Protein AF-V5M0F2-F1 (afdb_monomer)

Mean predicted aligned error: 14.98 Å

Sequence (90 aa):
VTDEDLDELKACIELGFGFDSPEVAVDQRLSDTLPALELYCAVNKQYNDIISKSARSQPAVSDCDSSPPPANIFCSGDSPQVMKTRLRRW

Structure (mmCIF, N/CA/C/O backbone):
data_AF-V5M0F2-F1
#
_entry.id   AF-V5M0F2-F1
#
loop_
_atom_site.group_PDB
_atom_site.id
_atom_site.type_symbol
_atom_site.label_atom_id
_atom_site.label_alt_id
_atom_site.label_comp_id
_atom_site.label_asym_id
_atom_site.label_entity_id
_atom_site.label_seq_id
_atom_site.pdbx_PDB_ins_code
_atom_site.Cartn_x
_atom_site.Cartn_y
_atom_site.Cartn_z
_atom_site.occupancy
_atom_site.B_iso_or_equiv
_atom_site.auth_seq_id
_atom_site.auth_comp_id
_atom_site.au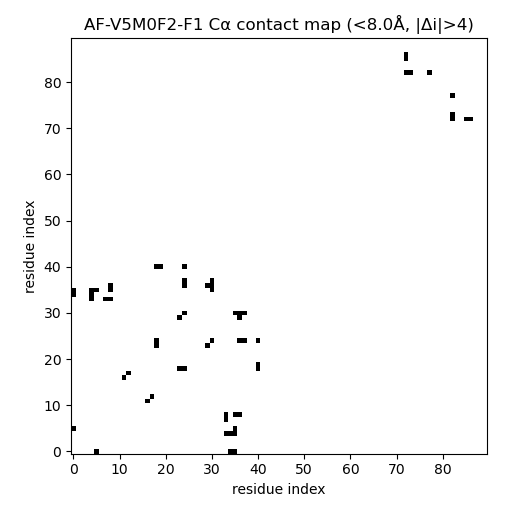th_asym_id
_atom_site.auth_atom_id
_atom_site.pdbx_PDB_model_num
ATOM 1 N N . VAL A 1 1 ? -5.128 -10.377 10.567 1.00 87.06 1 VAL A N 1
ATOM 2 C CA . VAL A 1 1 ? -5.374 -10.312 9.118 1.00 87.06 1 VAL A CA 1
ATOM 3 C C . VAL A 1 1 ? -6.658 -11.057 8.817 1.00 87.06 1 VAL A C 1
ATOM 5 O O . VAL A 1 1 ? -6.702 -12.274 8.962 1.00 87.06 1 VAL A O 1
ATOM 8 N N . THR A 1 2 ? -7.703 -10.298 8.527 1.00 95.06 2 THR A N 1
ATOM 9 C CA . THR A 1 2 ? -9.043 -10.717 8.115 1.00 95.06 2 THR A CA 1
ATOM 10 C C . THR A 1 2 ? -9.255 -10.369 6.639 1.00 95.06 2 THR A C 1
ATOM 12 O O . THR A 1 2 ? -8.402 -9.714 6.042 1.00 95.06 2 THR A O 1
ATOM 15 N N . ASP A 1 3 ? -10.371 -10.801 6.048 1.00 95.69 3 ASP A N 1
ATOM 16 C CA . ASP A 1 3 ? -10.699 -10.451 4.658 1.00 95.69 3 ASP A CA 1
ATOM 17 C C . ASP A 1 3 ? -10.919 -8.934 4.483 1.00 95.69 3 ASP A C 1
ATOM 19 O O . ASP A 1 3 ? -10.470 -8.369 3.490 1.00 95.69 3 ASP A O 1
ATOM 23 N N . GLU A 1 4 ? -11.491 -8.256 5.487 1.00 96.62 4 GLU A N 1
ATOM 24 C CA . GLU A 1 4 ? -11.641 -6.790 5.499 1.00 96.62 4 GLU A CA 1
ATOM 25 C C . GLU A 1 4 ? -10.276 -6.085 5.439 1.00 96.62 4 GLU A C 1
ATOM 27 O O . GLU A 1 4 ? -10.091 -5.161 4.652 1.00 96.62 4 GLU A O 1
ATOM 32 N N . ASP A 1 5 ? -9.277 -6.576 6.190 1.00 95.69 5 ASP A N 1
ATOM 33 C CA . ASP A 1 5 ? -7.926 -5.990 6.185 1.00 95.69 5 ASP A CA 1
ATOM 34 C C . ASP A 1 5 ? -7.297 -6.028 4.770 1.00 95.69 5 ASP A C 1
ATOM 36 O O . ASP A 1 5 ? -6.484 -5.169 4.416 1.00 95.69 5 ASP A O 1
ATOM 40 N N . LEU A 1 6 ? -7.639 -7.040 3.957 1.00 95.00 6 LEU A N 1
ATOM 41 C CA . LEU A 1 6 ? -7.171 -7.169 2.572 1.00 95.00 6 LEU A CA 1
ATOM 42 C C . LEU A 1 6 ? -7.890 -6.189 1.640 1.00 95.00 6 LEU A C 1
ATOM 44 O O . LEU A 1 6 ? -7.248 -5.609 0.760 1.00 95.00 6 LEU A O 1
ATOM 48 N N . ASP A 1 7 ? -9.195 -6.001 1.834 1.00 96.31 7 ASP A N 1
ATOM 49 C CA . ASP A 1 7 ? -10.006 -5.064 1.057 1.00 96.31 7 ASP A CA 1
ATOM 50 C C . ASP A 1 7 ? -9.604 -3.607 1.331 1.00 96.31 7 ASP A C 1
ATOM 52 O O . ASP A 1 7 ? -9.440 -2.833 0.384 1.00 96.31 7 ASP A O 1
ATOM 56 N N . GLU A 1 8 ? -9.335 -3.242 2.588 1.00 95.69 8 GLU A N 1
ATOM 57 C CA . GLU A 1 8 ? -8.804 -1.924 2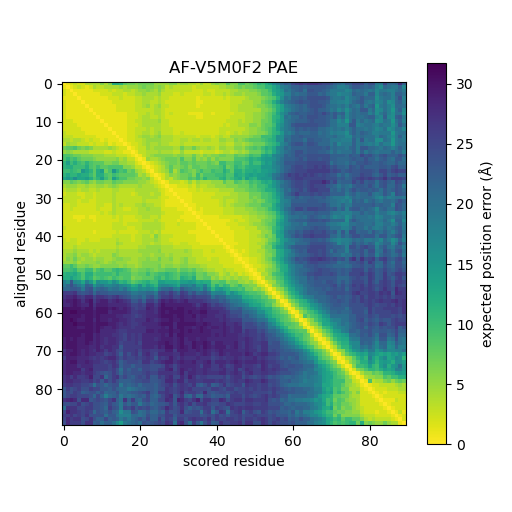.956 1.00 95.69 8 GLU A CA 1
ATOM 58 C C . GLU A 1 8 ? -7.441 -1.654 2.302 1.00 95.69 8 GLU A C 1
ATOM 60 O O . GLU A 1 8 ? -7.238 -0.613 1.668 1.00 95.69 8 GLU A O 1
ATOM 65 N N . LEU A 1 9 ? -6.509 -2.612 2.388 1.00 94.38 9 LEU A N 1
ATOM 66 C CA . LEU A 1 9 ? -5.196 -2.488 1.754 1.00 94.38 9 LEU A CA 1
ATOM 67 C C . LEU A 1 9 ? -5.317 -2.349 0.230 1.00 94.38 9 LEU A C 1
ATOM 69 O O . LEU A 1 9 ? -4.639 -1.515 -0.378 1.00 94.38 9 LEU A O 1
ATOM 73 N N . LYS A 1 10 ? -6.195 -3.139 -0.395 1.00 94.62 10 LYS A N 1
ATOM 74 C CA . LYS A 1 10 ? -6.482 -3.059 -1.831 1.00 94.62 10 LYS A CA 1
ATOM 75 C C . LYS A 1 10 ? -7.044 -1.690 -2.204 1.00 94.62 10 LYS A C 1
ATOM 77 O O . LYS A 1 10 ? -6.566 -1.098 -3.169 1.00 94.62 10 LYS A O 1
ATOM 82 N N . ALA A 1 11 ? -7.986 -1.158 -1.429 1.00 96.19 11 ALA A N 1
ATOM 83 C CA . ALA A 1 11 ? -8.527 0.179 -1.638 1.00 96.19 11 ALA A CA 1
ATOM 84 C C . ALA A 1 11 ? -7.434 1.256 -1.530 1.00 96.19 11 ALA A C 1
ATOM 86 O O . ALA A 1 11 ? -7.394 2.170 -2.353 1.00 96.19 11 ALA A O 1
ATOM 87 N N . CYS A 1 12 ? -6.493 1.137 -0.584 1.00 94.31 12 CYS A N 1
ATOM 88 C CA . CYS A 1 12 ? -5.348 2.048 -0.510 1.00 94.31 12 CYS A CA 1
ATOM 89 C C . CYS A 1 12 ? -4.489 1.999 -1.786 1.00 94.31 12 CYS A C 1
ATOM 91 O O . CYS A 1 12 ? -4.134 3.039 -2.341 1.00 94.31 12 CYS A O 1
ATOM 93 N N . ILE A 1 13 ? -4.184 0.808 -2.294 1.00 91.69 13 ILE A N 1
ATOM 94 C CA . ILE A 1 13 ? -3.416 0.667 -3.538 1.00 91.69 13 ILE A CA 1
ATOM 95 C C . ILE A 1 13 ? -4.189 1.259 -4.729 1.00 91.69 13 ILE A C 1
ATOM 97 O O . ILE A 1 13 ? -3.615 1.989 -5.535 1.00 91.69 13 ILE A 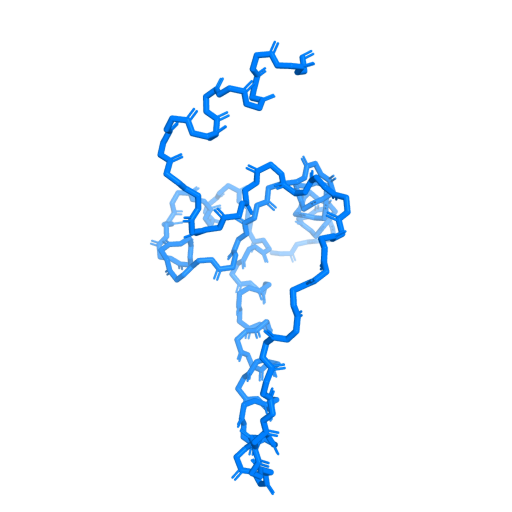O 1
ATOM 101 N N . GLU A 1 14 ? -5.498 1.011 -4.823 1.00 94.75 14 GLU A N 1
ATOM 102 C CA . GLU A 1 14 ? -6.362 1.542 -5.889 1.00 94.75 14 GLU A CA 1
ATOM 103 C C . GLU A 1 14 ? -6.480 3.072 -5.860 1.00 94.75 14 GLU A C 1
ATOM 105 O O . GLU A 1 14 ? -6.558 3.709 -6.911 1.00 94.75 14 GLU A O 1
ATOM 110 N N . LEU A 1 15 ? -6.428 3.678 -4.671 1.00 94.69 15 LEU A N 1
ATOM 111 C CA . LEU A 1 15 ? -6.353 5.131 -4.495 1.00 94.69 15 LEU A CA 1
ATOM 112 C C . LEU A 1 15 ? -4.980 5.716 -4.873 1.00 94.69 15 LEU A C 1
ATOM 114 O O . LEU A 1 15 ? -4.828 6.937 -4.923 1.0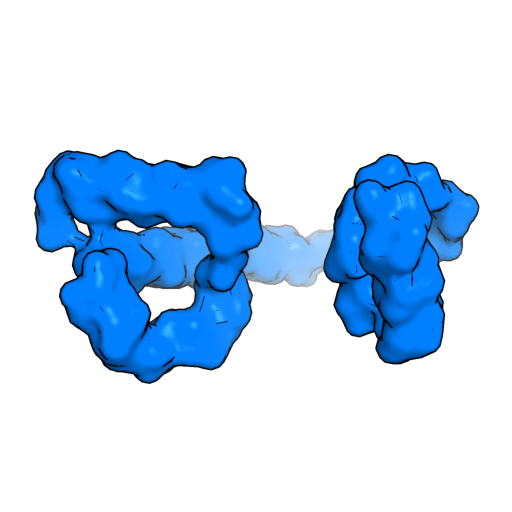0 94.69 15 LEU A O 1
ATOM 118 N N . GLY A 1 16 ? -3.990 4.867 -5.161 1.00 89.44 16 GLY A N 1
ATOM 119 C CA . GLY A 1 16 ? -2.646 5.262 -5.570 1.00 89.44 16 GLY A CA 1
ATOM 120 C C . GLY A 1 16 ? -1.652 5.414 -4.418 1.00 89.44 16 GLY A C 1
ATOM 121 O O . GLY A 1 16 ? -0.591 6.009 -4.620 1.00 89.44 16 GLY A O 1
ATOM 122 N N . PHE A 1 17 ? -1.954 4.895 -3.222 1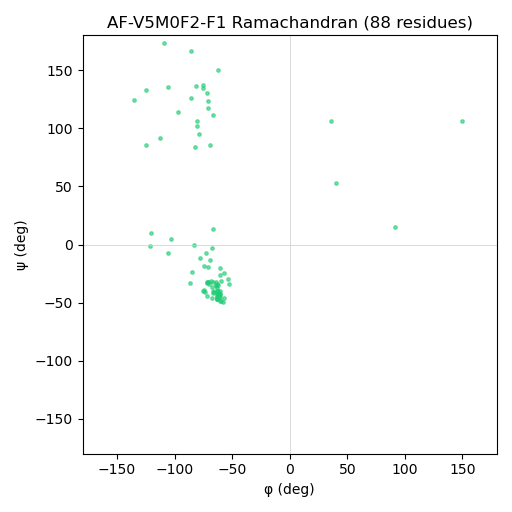.00 89.25 17 PHE A N 1
ATOM 123 C CA . PHE A 1 17 ? -0.954 4.784 -2.159 1.00 89.25 17 PHE A CA 1
ATOM 124 C C . PHE A 1 17 ? 0.058 3.683 -2.515 1.00 89.25 17 PHE A C 1
ATOM 126 O O . PHE A 1 17 ? -0.318 2.574 -2.887 1.00 89.25 17 PHE A O 1
ATOM 133 N N . GLY A 1 18 ? 1.352 3.993 -2.414 1.00 85.19 18 GLY A N 1
ATOM 134 C CA . GLY A 1 18 ? 2.438 3.056 -2.713 1.00 85.19 18 GLY A CA 1
ATOM 135 C C . GLY A 1 18 ? 3.121 2.543 -1.448 1.00 85.19 18 GLY A C 1
ATOM 136 O O . GLY A 1 18 ? 3.454 3.334 -0.566 1.00 85.19 18 GLY A O 1
ATOM 137 N N . PHE A 1 19 ? 3.386 1.233 -1.392 1.00 87.56 19 PHE A N 1
ATOM 138 C CA . PHE A 1 19 ? 3.997 0.559 -0.235 1.00 87.56 19 PHE A CA 1
ATOM 139 C C . PHE A 1 19 ? 5.323 -0.157 -0.557 1.00 87.56 19 PHE A C 1
ATOM 141 O O . PHE A 1 19 ? 5.853 -0.902 0.263 1.00 87.56 19 PHE A O 1
ATOM 148 N N . ASP A 1 20 ? 5.886 0.066 -1.745 1.00 76.19 20 ASP A N 1
ATOM 149 C CA . ASP A 1 20 ? 7.054 -0.681 -2.242 1.00 76.19 20 ASP A CA 1
ATOM 150 C C . ASP A 1 20 ? 8.405 -0.153 -1.727 1.00 76.19 20 ASP A C 1
ATOM 152 O O . ASP A 1 20 ? 9.462 -0.689 -2.064 1.00 76.19 20 ASP A O 1
ATOM 156 N N . SER A 1 21 ? 8.397 0.905 -0.911 1.00 77.19 21 SER A N 1
ATOM 157 C CA . SER A 1 21 ? 9.620 1.453 -0.325 1.00 77.19 21 SER A CA 1
ATOM 158 C C . SER A 1 21 ? 10.045 0.642 0.904 1.00 77.19 21 SER A C 1
ATOM 160 O O . SER A 1 21 ? 9.211 0.359 1.767 1.00 77.19 21 SER A O 1
ATOM 162 N N . PRO A 1 22 ? 11.344 0.323 1.061 1.00 67.75 22 PRO A N 1
ATOM 163 C CA . PRO A 1 22 ? 11.844 -0.392 2.234 1.00 67.75 22 PRO A CA 1
ATOM 164 C C . PRO A 1 22 ? 11.597 0.352 3.551 1.00 67.75 22 PRO A C 1
ATOM 166 O O . PRO A 1 22 ? 11.600 -0.286 4.592 1.00 67.75 22 PRO A O 1
ATOM 169 N N . GLU A 1 23 ? 11.364 1.666 3.520 1.00 69.12 23 GLU A N 1
ATOM 170 C CA . GLU A 1 23 ? 11.027 2.476 4.699 1.00 69.12 23 GLU A CA 1
ATOM 171 C C . GLU A 1 23 ? 9.604 2.203 5.216 1.00 69.12 23 GLU A C 1
ATOM 173 O O . GLU A 1 23 ? 9.370 2.181 6.421 1.00 69.12 23 GLU A O 1
ATOM 178 N N . VAL A 1 24 ? 8.668 1.900 4.311 1.00 71.50 24 VAL A N 1
ATOM 179 C CA . VAL A 1 24 ? 7.255 1.643 4.633 1.00 71.50 24 VAL A CA 1
ATOM 180 C C . VAL A 1 24 ? 7.080 0.306 5.355 1.00 71.50 24 VAL A C 1
ATOM 182 O O . VAL A 1 24 ? 6.244 0.190 6.244 1.00 71.50 24 VAL A O 1
ATOM 185 N N . ALA A 1 25 ? 7.924 -0.682 5.047 1.00 66.38 25 ALA A N 1
ATOM 186 C CA . ALA A 1 25 ? 7.936 -1.976 5.731 1.00 66.38 25 ALA A CA 1
ATOM 187 C C . ALA A 1 25 ? 8.440 -1.904 7.189 1.00 66.38 25 ALA A C 1
ATOM 189 O O . ALA A 1 25 ? 8.296 -2.874 7.928 1.00 66.38 25 ALA A O 1
ATOM 190 N N . VAL A 1 26 ? 9.060 -0.788 7.596 1.00 68.56 26 VAL A N 1
ATOM 191 C CA . VAL A 1 26 ? 9.598 -0.578 8.954 1.00 68.56 26 VAL A CA 1
ATOM 192 C C . VAL A 1 26 ? 8.721 0.390 9.759 1.00 68.56 26 VAL A C 1
ATOM 194 O O . VAL A 1 26 ? 8.938 0.570 10.958 1.00 68.56 26 VAL A O 1
ATOM 197 N N . ASP A 1 27 ? 7.716 1.011 9.135 1.00 85.12 27 ASP A N 1
ATOM 198 C CA . ASP A 1 27 ? 6.821 1.935 9.825 1.00 85.12 27 ASP A CA 1
ATOM 199 C C . ASP A 1 27 ? 5.774 1.169 10.638 1.00 85.12 27 ASP A C 1
ATOM 201 O O . ASP A 1 27 ? 4.709 0.796 10.144 1.00 85.12 27 ASP A O 1
ATOM 205 N N . GLN A 1 28 ? 6.082 0.986 11.923 1.00 85.25 28 GLN A N 1
ATOM 206 C CA . GLN A 1 28 ? 5.206 0.332 12.892 1.00 85.25 28 GLN A CA 1
ATOM 207 C C . GLN A 1 28 ? 3.798 0.946 12.931 1.00 85.25 28 GLN A C 1
ATOM 209 O O . GLN A 1 28 ? 2.819 0.236 13.126 1.00 85.25 28 GLN A O 1
ATOM 214 N N . ARG A 1 29 ? 3.663 2.264 12.723 1.00 89.75 29 ARG A N 1
ATOM 215 C CA . ARG A 1 29 ? 2.351 2.927 12.782 1.00 89.75 29 ARG A CA 1
ATOM 216 C C . ARG A 1 29 ? 1.483 2.564 11.583 1.00 89.75 29 ARG A C 1
ATOM 218 O O . ARG A 1 29 ? 0.258 2.528 11.707 1.00 89.75 29 ARG A O 1
ATOM 225 N N . LEU A 1 30 ? 2.103 2.332 10.427 1.00 89.25 30 LEU A N 1
ATOM 226 C CA . LEU A 1 30 ? 1.397 1.900 9.226 1.00 89.25 30 LEU A CA 1
ATOM 227 C C . LEU A 1 30 ? 0.973 0.439 9.337 1.00 89.25 30 LEU A C 1
ATOM 229 O O . LEU A 1 30 ? -0.165 0.143 8.994 1.00 89.25 30 LEU A O 1
ATOM 233 N N . SER A 1 31 ? 1.814 -0.447 9.872 1.00 89.12 31 SER A N 1
ATOM 234 C CA . SER A 1 31 ? 1.432 -1.844 10.126 1.00 89.12 31 SER A CA 1
ATOM 235 C C . SER A 1 31 ? 0.354 -1.983 11.206 1.00 89.12 31 SER A C 1
ATOM 237 O O . SER A 1 31 ? -0.505 -2.852 11.082 1.00 89.12 31 SER A O 1
ATOM 239 N N . ASP A 1 32 ? 0.326 -1.096 12.205 1.00 90.62 32 ASP A N 1
ATOM 240 C CA . ASP A 1 32 ? -0.764 -1.047 13.191 1.00 90.62 32 ASP A CA 1
ATOM 241 C C . ASP A 1 32 ? -2.096 -0.583 12.563 1.00 90.62 32 ASP A C 1
ATOM 243 O O . ASP A 1 32 ? -3.167 -0.990 13.011 1.00 90.62 32 ASP A O 1
ATOM 247 N N . THR A 1 33 ? -2.039 0.275 11.534 1.00 92.12 33 THR A N 1
ATOM 248 C CA . THR A 1 33 ? -3.227 0.818 10.844 1.00 92.12 33 THR A CA 1
ATOM 249 C C . THR A 1 33 ? -3.712 -0.092 9.715 1.00 92.12 33 THR A C 1
ATOM 251 O O . THR A 1 33 ? -4.906 -0.161 9.460 1.00 92.12 33 THR A O 1
ATOM 254 N N . LEU A 1 34 ? -2.795 -0.780 9.035 1.00 93.56 34 LEU A N 1
ATOM 255 C CA . LEU A 1 34 ? -3.058 -1.677 7.913 1.00 93.56 34 LEU A CA 1
ATOM 256 C C . LEU A 1 34 ? -2.460 -3.056 8.232 1.00 93.56 34 LEU A C 1
ATOM 258 O O . LEU A 1 34 ? -1.341 -3.356 7.807 1.00 93.56 34 LEU A O 1
ATOM 262 N N . PRO A 1 35 ? -3.190 -3.933 8.944 1.00 92.88 35 PRO A N 1
ATOM 263 C CA . PRO A 1 35 ? -2.664 -5.221 9.402 1.00 92.88 35 PRO A CA 1
ATOM 264 C C . PRO A 1 35 ? -2.223 -6.149 8.261 1.00 92.88 35 PRO A C 1
ATOM 266 O O . PRO A 1 35 ? -1.365 -7.012 8.445 1.00 92.88 35 PRO A O 1
ATOM 269 N N . ALA A 1 36 ? -2.804 -5.992 7.067 1.00 95.25 36 ALA A N 1
ATOM 270 C CA . ALA A 1 36 ? -2.440 -6.755 5.873 1.00 95.25 36 ALA A CA 1
ATOM 271 C C . ALA A 1 36 ? -1.144 -6.271 5.194 1.00 95.25 36 ALA A C 1
ATOM 273 O O . ALA A 1 36 ? -0.609 -6.966 4.325 1.00 95.25 36 ALA A O 1
ATOM 274 N N . LEU A 1 37 ? -0.618 -5.101 5.573 1.00 92.25 37 LEU A N 1
ATOM 275 C CA . LEU A 1 37 ? 0.553 -4.496 4.939 1.00 92.25 37 LEU A CA 1
ATOM 276 C C . LEU A 1 37 ? 1.800 -5.375 5.080 1.00 92.25 37 LEU A C 1
ATOM 278 O O . LEU A 1 37 ? 2.542 -5.566 4.116 1.00 92.25 37 LEU A O 1
ATOM 282 N N . GLU A 1 38 ? 2.007 -5.960 6.260 1.00 90.19 38 GLU A N 1
ATOM 283 C CA . GLU A 1 38 ? 3.156 -6.830 6.519 1.00 90.19 38 GLU A CA 1
ATOM 284 C C . GLU A 1 38 ? 3.126 -8.080 5.622 1.00 90.19 38 GLU A C 1
ATOM 286 O O . GLU A 1 38 ? 4.148 -8.470 5.047 1.00 90.19 38 GLU A O 1
ATOM 291 N N . LEU A 1 39 ? 1.934 -8.657 5.420 1.00 91.12 39 LEU A N 1
ATOM 292 C CA . LEU A 1 39 ? 1.723 -9.785 4.512 1.00 91.12 39 LEU A CA 1
ATOM 293 C C . LEU A 1 39 ? 2.049 -9.399 3.062 1.00 91.12 39 LEU A C 1
ATOM 295 O O . LEU A 1 39 ? 2.778 -10.130 2.386 1.00 91.12 39 LEU A O 1
ATOM 299 N N . TYR A 1 40 ? 1.555 -8.248 2.594 1.00 91.19 40 TYR A N 1
ATOM 300 C CA . TYR A 1 40 ? 1.865 -7.731 1.258 1.00 91.19 40 TYR A CA 1
ATOM 301 C C . TYR A 1 40 ? 3.371 -7.551 1.059 1.00 91.19 40 TYR A C 1
ATOM 303 O O . TYR A 1 40 ? 3.930 -8.073 0.092 1.00 91.19 40 TYR A O 1
ATOM 311 N N . CYS A 1 41 ? 4.055 -6.888 1.996 1.00 88.81 41 CYS A N 1
ATOM 312 C CA . CYS A 1 41 ? 5.497 -6.673 1.920 1.00 88.81 41 CYS A CA 1
ATOM 313 C C . CYS A 1 41 ? 6.275 -7.997 1.893 1.00 88.81 41 CYS A C 1
ATOM 315 O O . CYS A 1 41 ? 7.209 -8.142 1.099 1.00 88.81 41 CYS A O 1
ATOM 317 N N . ALA A 1 42 ? 5.891 -8.981 2.711 1.00 89.12 42 ALA A N 1
ATOM 318 C CA . ALA A 1 42 ? 6.543 -10.288 2.746 1.00 89.12 42 ALA A CA 1
ATOM 319 C C . ALA A 1 42 ? 6.402 -11.046 1.412 1.00 89.12 42 ALA A C 1
ATOM 321 O O . ALA A 1 42 ? 7.395 -11.545 0.871 1.00 89.12 42 ALA A O 1
ATOM 322 N N . VAL A 1 43 ? 5.191 -11.088 0.848 1.00 88.75 43 VAL A N 1
ATOM 323 C CA . VAL A 1 43 ? 4.909 -11.764 -0.429 1.00 88.75 43 VAL A CA 1
ATOM 324 C C . VAL A 1 43 ? 5.589 -11.046 -1.592 1.00 88.75 43 VAL A C 1
ATOM 326 O O . VAL A 1 43 ? 6.254 -11.690 -2.407 1.00 88.75 43 VAL A O 1
ATOM 329 N N . ASN A 1 44 ? 5.488 -9.717 -1.646 1.00 87.19 44 ASN A N 1
ATOM 330 C CA . ASN A 1 44 ? 6.109 -8.913 -2.693 1.00 87.19 44 ASN A CA 1
ATOM 331 C C . ASN A 1 44 ? 7.640 -9.058 -2.662 1.00 87.19 44 ASN A C 1
ATOM 333 O O . ASN A 1 44 ? 8.274 -9.231 -3.703 1.00 87.19 44 ASN A O 1
ATOM 337 N N . LYS A 1 45 ? 8.256 -9.089 -1.473 1.00 85.00 45 LYS A N 1
ATOM 338 C CA . LYS A 1 45 ? 9.699 -9.332 -1.324 1.00 85.00 45 LYS A CA 1
ATOM 339 C C . LYS A 1 45 ? 10.106 -10.714 -1.835 1.00 85.00 45 LYS A C 1
ATOM 341 O O . LYS A 1 45 ? 11.108 -10.822 -2.540 1.00 85.00 45 LYS A O 1
ATOM 346 N N . GLN A 1 46 ? 9.337 -11.757 -1.520 1.00 86.00 46 GLN A N 1
ATOM 347 C CA . GLN A 1 46 ? 9.604 -13.109 -2.015 1.00 86.00 46 GLN A CA 1
ATOM 348 C C . GLN A 1 46 ? 9.486 -13.181 -3.544 1.00 86.00 46 GLN A C 1
ATOM 350 O O . GLN A 1 46 ? 10.347 -13.759 -4.204 1.00 86.00 46 GLN A O 1
ATOM 355 N N . TYR A 1 47 ? 8.449 -12.569 -4.114 1.00 84.44 47 TYR A N 1
ATOM 356 C CA . TYR A 1 47 ? 8.246 -12.508 -5.560 1.00 84.44 47 TYR A CA 1
ATOM 357 C C . TYR A 1 47 ? 9.411 -11.804 -6.271 1.00 84.44 47 TYR A C 1
ATOM 359 O O . TYR A 1 47 ? 9.993 -12.352 -7.210 1.00 84.44 47 TYR A O 1
ATOM 367 N N . ASN A 1 48 ? 9.818 -10.636 -5.767 1.00 81.88 48 ASN A N 1
ATOM 368 C CA . ASN A 1 48 ? 10.948 -9.884 -6.308 1.00 81.88 48 ASN A CA 1
ATOM 369 C C . ASN A 1 48 ? 12.283 -10.628 -6.161 1.00 81.88 48 ASN A C 1
ATOM 371 O O . ASN A 1 48 ? 13.109 -10.559 -7.070 1.00 81.88 48 ASN A O 1
ATOM 375 N N . ASP A 1 49 ? 12.508 -11.369 -5.071 1.00 83.56 49 ASP A N 1
ATOM 376 C CA . ASP A 1 49 ? 13.716 -12.192 -4.899 1.00 83.56 49 ASP A CA 1
ATOM 377 C C . ASP A 1 49 ? 13.768 -13.349 -5.913 1.00 83.56 49 ASP A C 1
ATOM 379 O O . ASP A 1 49 ? 14.813 -13.603 -6.516 1.00 83.56 49 ASP A O 1
ATOM 383 N N . ILE A 1 50 ? 12.633 -14.009 -6.178 1.00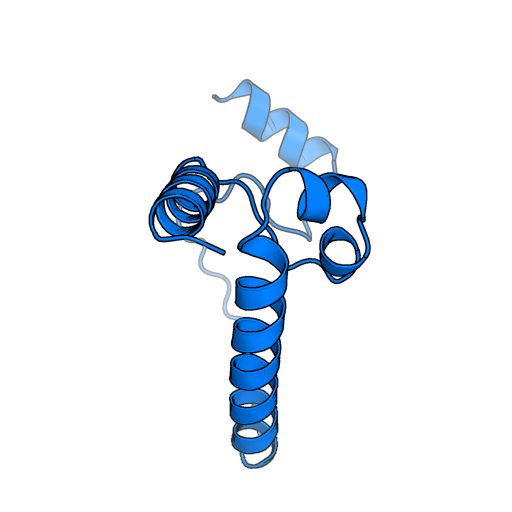 81.38 50 ILE A N 1
ATOM 384 C CA . ILE A 1 50 ? 12.537 -15.073 -7.193 1.00 81.38 50 ILE A CA 1
ATOM 385 C C . ILE A 1 50 ? 12.821 -14.511 -8.592 1.00 81.38 50 ILE A C 1
ATOM 387 O O . ILE A 1 50 ? 13.632 -15.077 -9.331 1.00 81.38 50 ILE A O 1
ATOM 391 N N . ILE A 1 51 ? 12.213 -13.376 -8.947 1.00 76.94 51 ILE A N 1
ATOM 392 C CA . ILE A 1 51 ? 12.458 -12.711 -10.235 1.00 76.94 51 ILE A CA 1
ATOM 393 C C . ILE A 1 51 ? 13.911 -12.265 -10.353 1.00 76.94 51 ILE A C 1
ATOM 395 O O . ILE A 1 51 ? 14.548 -12.519 -11.372 1.00 76.94 51 ILE A O 1
ATOM 399 N N . SER A 1 52 ? 14.466 -11.654 -9.308 1.00 70.69 52 SER A N 1
ATOM 400 C CA . SER A 1 52 ? 15.852 -11.175 -9.303 1.00 70.69 52 SER A CA 1
ATOM 401 C C . SER A 1 52 ? 16.854 -12.322 -9.455 1.00 70.69 52 SER A C 1
ATOM 403 O O . SER A 1 52 ? 17.861 -12.185 -10.153 1.00 70.69 52 SER A O 1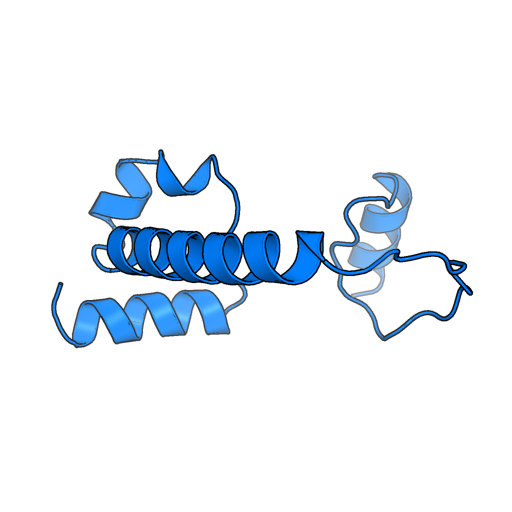
ATOM 405 N N . LYS A 1 53 ? 16.577 -13.485 -8.852 1.00 62.53 53 LYS A N 1
ATOM 406 C CA . LYS A 1 53 ? 17.376 -14.705 -9.042 1.00 62.53 53 LYS A CA 1
ATOM 407 C C . LYS A 1 53 ? 17.251 -15.266 -10.458 1.00 62.53 53 LYS A C 1
ATOM 409 O O . LYS A 1 53 ? 18.259 -15.708 -11.001 1.00 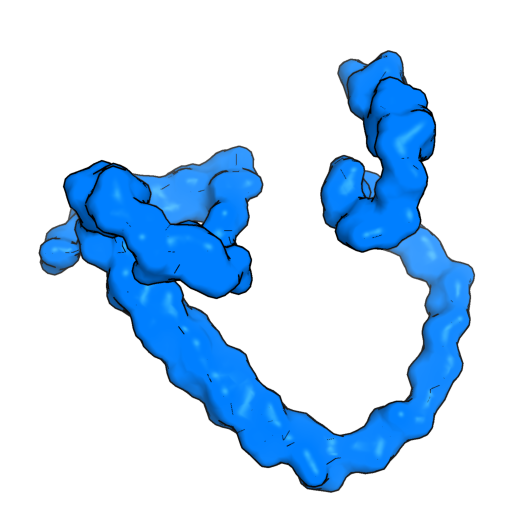62.53 53 LYS A O 1
ATOM 414 N N . SER A 1 54 ? 16.070 -15.193 -11.072 1.00 57.50 54 SER A N 1
ATOM 415 C CA . SER A 1 54 ? 15.854 -15.595 -12.470 1.00 57.50 54 SER A CA 1
ATOM 416 C C . SER A 1 54 ? 16.492 -14.627 -13.480 1.00 57.50 54 SER A C 1
ATOM 418 O O . SER A 1 54 ? 16.957 -15.053 -14.534 1.00 57.50 54 SER A O 1
ATOM 420 N N . ALA A 1 55 ? 16.553 -13.331 -13.165 1.00 54.59 55 ALA A N 1
ATOM 421 C CA . ALA A 1 55 ? 17.152 -12.296 -14.011 1.00 54.59 55 ALA A CA 1
ATOM 422 C C . ALA A 1 55 ? 18.691 -12.331 -14.014 1.00 54.59 55 ALA A C 1
ATOM 424 O O . ALA A 1 55 ? 19.324 -11.826 -14.939 1.00 54.59 55 ALA A O 1
ATOM 425 N N . ARG A 1 56 ? 19.321 -12.988 -13.029 1.00 50.75 56 ARG A N 1
ATOM 426 C CA . ARG A 1 56 ? 20.786 -13.149 -12.965 1.00 50.75 56 ARG A CA 1
ATOM 427 C C . ARG A 1 56 ? 21.360 -14.050 -14.073 1.00 50.75 56 ARG A C 1
ATOM 429 O O . ARG A 1 56 ? 22.575 -14.199 -14.164 1.00 50.75 56 ARG A O 1
ATOM 436 N N . SER A 1 57 ? 20.508 -14.637 -14.914 1.00 47.50 57 SER A N 1
ATOM 437 C CA . SER A 1 57 ? 20.886 -15.519 -16.023 1.00 47.50 57 SER A CA 1
ATOM 438 C C . SER A 1 57 ? 20.822 -14.866 -17.412 1.00 47.50 57 SER A C 1
ATOM 440 O O . SER A 1 57 ? 21.052 -15.568 -18.394 1.00 47.50 57 SER A O 1
ATOM 442 N N . GLN A 1 58 ? 20.542 -13.561 -17.538 1.00 42.94 58 GLN A N 1
ATOM 443 C CA . GLN A 1 58 ? 20.523 -12.882 -18.844 1.00 42.94 58 GLN A CA 1
ATOM 444 C C . GLN A 1 58 ? 21.453 -11.658 -18.890 1.00 42.94 58 GLN A C 1
ATOM 446 O O . GLN A 1 58 ? 21.418 -10.831 -17.979 1.00 42.94 58 GLN A O 1
ATOM 451 N N . PRO A 1 59 ? 22.282 -11.502 -19.944 1.00 43.91 59 PRO A N 1
ATOM 452 C CA . PRO A 1 59 ? 23.045 -10.284 -20.156 1.00 43.91 59 PRO A CA 1
ATOM 453 C C . PRO A 1 59 ? 22.121 -9.248 -20.809 1.00 43.91 59 PRO A C 1
ATOM 455 O O . PRO A 1 59 ? 21.859 -9.313 -22.007 1.00 43.91 59 PRO A O 1
ATOM 458 N N . ALA A 1 60 ? 21.613 -8.291 -20.037 1.00 39.50 60 ALA A N 1
ATOM 459 C CA . ALA A 1 60 ? 20.901 -7.147 -20.597 1.00 39.50 60 ALA A CA 1
ATOM 460 C C . ALA A 1 60 ? 21.914 -6.084 -21.056 1.00 39.50 60 ALA A C 1
ATOM 462 O O . ALA A 1 60 ? 22.249 -5.149 -20.333 1.00 39.50 60 ALA A O 1
ATOM 463 N N . VAL A 1 61 ? 22.432 -6.266 -22.271 1.00 48.16 61 VAL A N 1
ATOM 464 C CA . VAL A 1 61 ? 22.732 -5.133 -23.151 1.00 48.16 61 VAL A CA 1
ATOM 465 C C . VAL A 1 61 ? 21.400 -4.623 -23.698 1.00 48.16 61 VAL A C 1
ATOM 467 O O . VAL A 1 61 ? 20.562 -5.443 -24.063 1.00 48.16 61 VAL A O 1
ATOM 470 N N . SER A 1 62 ? 21.211 -3.303 -23.739 1.00 43.91 62 SER A N 1
ATOM 471 C CA . SER A 1 62 ? 20.506 -2.553 -24.797 1.00 43.91 62 SER A CA 1
ATOM 472 C C . SER A 1 62 ? 19.828 -1.299 -24.234 1.00 43.91 62 SER A C 1
ATOM 474 O O . SER A 1 62 ? 18.850 -1.360 -23.496 1.00 43.91 62 SER A O 1
ATOM 476 N N . ASP A 1 63 ? 20.462 -0.174 -24.565 1.00 40.41 63 ASP A N 1
ATOM 477 C CA . ASP A 1 63 ? 19.897 1.079 -25.072 1.00 40.41 63 ASP A CA 1
ATOM 478 C C . ASP A 1 63 ? 18.532 1.547 -24.541 1.00 40.41 63 ASP A C 1
ATOM 480 O O . ASP A 1 63 ? 17.466 1.109 -24.969 1.00 40.41 63 ASP A O 1
ATOM 484 N N . CYS A 1 64 ? 18.584 2.574 -23.688 1.00 39.28 64 CYS A N 1
ATOM 485 C CA . CYS A 1 64 ? 17.456 3.458 -23.416 1.00 39.28 64 CYS A CA 1
ATOM 486 C C . CYS A 1 64 ? 17.163 4.329 -24.651 1.00 39.28 64 CYS A C 1
ATOM 488 O O . CYS A 1 64 ? 17.637 5.464 -24.745 1.00 39.28 64 CYS A O 1
ATOM 490 N N . ASP A 1 65 ? 16.370 3.807 -25.587 1.00 38.41 65 ASP A N 1
ATOM 491 C CA . ASP A 1 65 ? 15.677 4.626 -26.580 1.00 38.41 65 ASP A CA 1
ATOM 492 C C . ASP A 1 65 ? 14.551 5.413 -25.891 1.00 38.41 65 ASP A C 1
ATOM 494 O O . ASP A 1 65 ? 13.702 4.872 -25.177 1.00 38.41 65 ASP A O 1
ATOM 498 N N . SER A 1 66 ? 14.605 6.733 -26.038 1.00 49.44 66 SER A N 1
ATOM 499 C CA . SER A 1 66 ? 13.713 7.681 -25.377 1.00 49.44 66 SER A CA 1
ATOM 500 C C . SER A 1 66 ? 12.381 7.760 -26.118 1.00 49.44 66 SER A C 1
ATOM 502 O O . SER A 1 66 ? 12.282 8.419 -27.149 1.00 49.44 66 SER A O 1
ATOM 504 N N . SER A 1 67 ? 11.328 7.171 -25.552 1.00 44.38 67 SER A N 1
ATOM 505 C CA . SER A 1 67 ? 9.940 7.437 -25.950 1.00 44.38 67 SER A CA 1
ATOM 506 C C . SER A 1 67 ? 9.062 7.611 -24.701 1.00 44.38 67 SER A C 1
ATOM 508 O O . SER A 1 67 ? 9.079 6.734 -23.835 1.00 44.38 67 SER A O 1
ATOM 510 N N . PRO A 1 68 ? 8.330 8.734 -24.533 1.00 47.19 68 PRO A N 1
ATOM 511 C CA . PRO A 1 68 ? 7.589 9.005 -23.304 1.00 47.19 68 PRO A CA 1
ATOM 512 C C . PRO A 1 68 ? 6.182 8.365 -23.322 1.00 47.19 68 PRO A C 1
ATOM 514 O O . PRO A 1 68 ? 5.397 8.663 -24.225 1.00 47.19 68 PRO A O 1
ATOM 517 N N . PRO A 1 69 ? 5.801 7.552 -22.313 1.00 46.09 69 PRO A N 1
ATOM 518 C CA . PRO A 1 69 ? 4.411 7.162 -22.069 1.00 46.09 69 PRO A CA 1
ATOM 519 C C . PRO A 1 69 ? 3.682 8.219 -21.201 1.00 46.09 69 PRO A C 1
ATOM 521 O O . PRO A 1 69 ? 4.322 9.119 -20.642 1.00 46.09 69 PRO A O 1
ATOM 524 N N . PRO A 1 70 ? 2.338 8.175 -21.093 1.00 50.28 70 PRO A N 1
ATOM 525 C CA . PRO A 1 70 ? 1.556 9.275 -20.539 1.00 50.28 70 PRO A CA 1
ATOM 526 C C . PRO A 1 70 ? 1.751 9.424 -19.021 1.00 50.28 70 PRO A C 1
ATOM 528 O O . PRO A 1 70 ? 1.415 8.550 -18.236 1.00 50.28 70 PRO A O 1
ATOM 531 N N . ALA A 1 71 ? 2.284 10.585 -18.639 1.00 56.28 71 ALA A N 1
ATOM 532 C CA . ALA A 1 71 ? 2.048 11.329 -17.400 1.00 56.28 71 ALA A CA 1
ATOM 533 C C . ALA A 1 71 ? 1.922 10.560 -16.061 1.00 56.28 71 ALA A C 1
ATOM 535 O O . ALA A 1 71 ? 1.042 10.876 -15.264 1.00 56.28 71 ALA A O 1
ATOM 536 N N . ASN A 1 72 ? 2.884 9.702 -15.711 1.00 53.19 72 ASN A N 1
ATOM 537 C CA . ASN A 1 72 ? 3.154 9.416 -14.294 1.00 53.19 72 ASN A CA 1
ATOM 538 C C . ASN A 1 72 ? 3.707 10.689 -13.631 1.00 53.19 72 ASN A C 1
ATOM 540 O O . ASN A 1 72 ? 4.795 11.153 -13.981 1.00 53.19 72 ASN A O 1
ATOM 544 N N . ILE A 1 73 ? 2.948 11.312 -12.719 1.00 56.56 73 ILE A N 1
ATOM 545 C CA . ILE A 1 73 ? 3.315 12.562 -12.008 1.00 56.56 73 ILE A CA 1
ATOM 546 C C . ILE A 1 73 ? 4.649 12.417 -11.259 1.00 56.56 73 ILE A C 1
ATOM 548 O O . ILE A 1 73 ? 5.380 13.392 -11.098 1.00 56.56 73 ILE A O 1
ATOM 552 N N . PHE A 1 74 ? 5.015 11.188 -10.907 1.00 48.41 74 PHE A N 1
ATOM 553 C CA . PHE A 1 74 ? 6.252 10.860 -10.223 1.00 48.41 74 PHE A CA 1
ATOM 554 C C . PHE A 1 74 ? 7.154 10.044 -11.147 1.00 48.41 74 PHE A C 1
ATOM 556 O O . PHE A 1 74 ? 7.061 8.823 -11.224 1.00 48.41 74 PHE A O 1
ATOM 563 N N . CYS A 1 75 ? 8.016 10.742 -11.883 1.00 49.00 75 CYS A N 1
ATOM 564 C CA . CYS A 1 75 ? 9.202 10.138 -12.470 1.00 49.00 75 CYS A CA 1
ATOM 565 C C . CYS A 1 75 ? 10.356 10.445 -11.511 1.00 49.00 75 CYS A C 1
ATOM 567 O O . CYS A 1 75 ? 10.701 11.614 -11.329 1.00 49.00 75 CYS A O 1
ATOM 569 N N . SER A 1 76 ? 10.932 9.426 -10.868 1.00 53.69 76 SER A N 1
ATOM 570 C CA . SER A 1 76 ? 11.933 9.567 -9.792 1.00 53.69 76 SER A CA 1
ATOM 571 C C . SER A 1 76 ? 13.286 10.164 -10.230 1.00 53.69 76 SER A C 1
ATOM 573 O O . SER A 1 76 ? 14.255 10.102 -9.479 1.00 53.69 76 SER A O 1
ATOM 575 N N . GLY A 1 77 ? 13.363 10.747 -11.433 1.00 55.44 77 GLY A N 1
ATOM 576 C CA . GLY A 1 77 ? 14.508 11.495 -11.960 1.00 55.44 77 GLY A CA 1
ATOM 577 C C . GLY A 1 77 ? 14.203 12.950 -12.352 1.00 55.44 77 GLY A C 1
ATOM 578 O O . GLY A 1 77 ? 15.114 13.655 -12.782 1.00 55.44 77 GLY A O 1
ATOM 579 N N . ASP A 1 78 ? 12.957 13.425 -12.215 1.00 57.94 78 ASP A N 1
ATOM 580 C CA . ASP A 1 78 ? 12.596 14.804 -12.568 1.00 57.94 78 ASP A CA 1
ATOM 581 C C . ASP A 1 78 ? 13.093 15.802 -11.512 1.00 57.94 78 ASP A C 1
ATOM 583 O O . ASP A 1 78 ? 12.900 15.627 -10.307 1.00 57.94 78 ASP A O 1
ATOM 587 N N . SER A 1 79 ? 13.695 16.909 -11.959 1.00 70.12 79 SER A N 1
ATOM 588 C CA . SER A 1 79 ? 14.066 17.992 -11.043 1.00 70.12 79 SER A CA 1
ATOM 589 C C . SER A 1 79 ? 12.816 18.602 -10.377 1.00 70.12 79 SER A C 1
ATOM 591 O O . SER A 1 79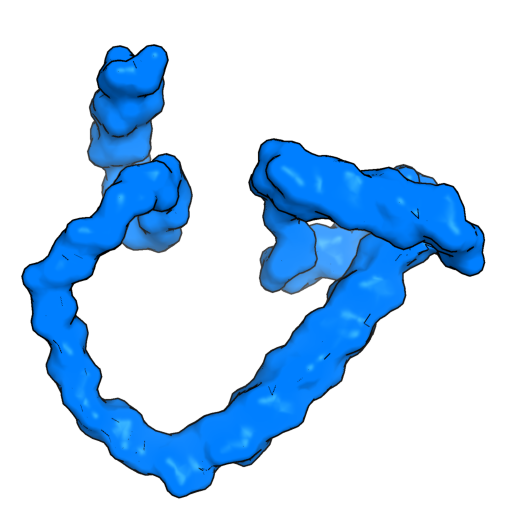 ? 11.752 18.673 -11.006 1.00 70.12 79 SER A O 1
ATOM 593 N N . PRO A 1 80 ? 12.922 19.134 -9.144 1.00 70.81 80 PRO A N 1
ATOM 594 C CA . PRO A 1 80 ? 11.780 19.687 -8.407 1.00 70.81 80 PRO A CA 1
ATOM 595 C C . PRO A 1 80 ? 10.986 20.744 -9.191 1.00 70.81 80 PRO A C 1
ATOM 597 O O . PRO A 1 80 ? 9.776 20.882 -9.024 1.00 70.81 80 PRO A O 1
ATOM 600 N N . GLN A 1 81 ? 11.655 21.484 -10.079 1.00 66.62 81 GLN A N 1
ATOM 601 C CA . GLN A 1 81 ? 11.038 22.518 -10.913 1.00 66.62 81 GLN A CA 1
ATOM 602 C C . GLN A 1 81 ? 10.116 21.943 -11.997 1.00 66.62 81 GLN A C 1
ATOM 604 O O . GLN A 1 81 ? 9.080 22.536 -12.315 1.00 66.62 81 GLN A O 1
ATOM 609 N N . VAL A 1 82 ? 10.459 20.773 -12.540 1.00 73.62 82 VAL A N 1
ATOM 610 C CA . VAL A 1 82 ? 9.659 20.086 -13.561 1.00 73.62 82 VAL A CA 1
ATOM 611 C C . VAL A 1 82 ? 8.386 19.525 -12.931 1.00 73.62 82 VAL A C 1
ATOM 613 O O . VAL A 1 82 ? 7.296 19.782 -13.447 1.00 73.62 82 VAL A O 1
ATOM 616 N N . MET A 1 83 ? 8.486 18.893 -11.754 1.00 71.00 83 MET A N 1
ATOM 617 C CA . MET A 1 83 ? 7.308 18.446 -10.993 1.00 71.00 83 MET A CA 1
ATOM 618 C C . MET A 1 83 ? 6.356 19.609 -10.691 1.00 71.00 83 MET A C 1
ATOM 620 O O . MET A 1 83 ? 5.153 19.525 -10.934 1.00 71.00 83 MET A O 1
ATOM 624 N N . LYS A 1 84 ? 6.903 20.742 -10.234 1.00 76.56 84 LYS A N 1
ATOM 625 C CA . LYS A 1 84 ? 6.124 21.933 -9.871 1.00 76.56 84 LYS A CA 1
ATOM 626 C C . LYS A 1 84 ? 5.351 22.523 -11.050 1.00 76.56 84 LYS A C 1
ATOM 628 O O . LYS A 1 84 ? 4.262 23.060 -10.873 1.00 76.56 84 LYS A O 1
ATOM 633 N N . THR A 1 85 ? 5.919 22.451 -12.249 1.00 75.31 85 THR A N 1
ATOM 634 C CA . THR A 1 85 ? 5.276 22.951 -13.469 1.00 75.31 85 THR A CA 1
ATOM 635 C C . THR A 1 85 ? 4.160 22.018 -13.927 1.00 75.31 85 THR A C 1
ATOM 637 O O . THR A 1 85 ? 3.093 22.483 -14.320 1.00 75.31 85 THR A O 1
ATOM 640 N N . ARG A 1 86 ? 4.366 20.703 -13.807 1.00 71.25 86 ARG A N 1
ATOM 641 C CA . ARG A 1 86 ? 3.357 19.691 -14.139 1.00 71.25 86 ARG A CA 1
ATOM 642 C C . ARG A 1 86 ? 2.165 19.737 -13.186 1.00 71.25 86 ARG A C 1
ATOM 644 O O . ARG A 1 86 ? 1.036 19.672 -13.653 1.00 71.25 86 ARG A O 1
ATOM 651 N N . LEU A 1 87 ? 2.402 19.938 -11.889 1.00 69.94 87 LEU A N 1
ATOM 652 C CA . LEU A 1 87 ? 1.328 20.077 -10.903 1.00 69.94 87 LEU A CA 1
ATOM 653 C C . LEU A 1 87 ? 0.446 21.306 -11.158 1.00 69.94 87 LEU A C 1
ATOM 655 O O . LEU A 1 87 ? -0.746 21.239 -10.930 1.00 69.94 87 LEU A O 1
ATOM 659 N N . ARG A 1 88 ? 1.004 22.415 -11.664 1.00 67.62 88 ARG A N 1
ATOM 660 C CA . ARG A 1 88 ? 0.207 23.602 -12.039 1.00 67.62 88 ARG A CA 1
ATOM 661 C C . ARG A 1 88 ? -0.662 23.408 -13.284 1.00 67.62 88 ARG A C 1
ATOM 663 O O . ARG A 1 88 ? -1.501 24.256 -13.564 1.00 67.62 88 ARG A O 1
ATOM 670 N N . ARG A 1 89 ? -0.339 22.413 -14.113 1.00 63.19 89 ARG A N 1
ATOM 671 C CA . ARG A 1 89 ? -1.029 22.129 -15.381 1.00 63.19 89 ARG A CA 1
ATOM 672 C C . ARG A 1 89 ? -2.275 21.266 -15.156 1.00 63.19 89 ARG A C 1
ATOM 674 O O . ARG A 1 89 ? -3.155 21.289 -16.013 1.00 63.19 89 ARG A O 1
ATOM 681 N N . TRP A 1 90 ? -2.290 20.517 -14.058 1.00 59.56 90 TRP A N 1
ATOM 682 C CA . TRP A 1 90 ? -3.466 19.866 -13.491 1.00 59.56 90 TRP A CA 1
ATOM 683 C C . TRP A 1 90 ? -4.307 20.886 -12.725 1.00 59.56 90 TRP A C 1
ATOM 685 O O . TRP A 1 90 ? -5.546 20.776 -12.815 1.00 59.56 90 TRP A O 1
#

Radius of gyration: 17.49 Å; Cα contacts (8 Å, |Δi|>4): 31; chains: 1; bounding box: 35×39×40 Å

Organism: NCBI:txid99438

Foldseek 3Di:
DDPVLVVVVVVCVVVPNDQQDPVNCVPPVNCVVRVCSVVVNVVVVVVVVVVVVVVVPDDDDDDDDDDDDDDPLDDPPDDPVVSVVVVVVD

pLDDT: mean 73.89, std 18.36, range [38.41, 96.62]

Solvent-accessible surface area (backbone atoms only — not comparable to full-atom values): 5775 Å² total; per-residue (Å²): 120,55,74,64,37,50,51,54,53,49,51,42,44,75,73,64,55,83,69,88,49,79,68,56,79,65,36,62,70,54,40,73,74,36,60,31,47,59,57,51,52,53,52,51,51,52,52,50,50,53,50,53,62,62,52,75,76,59,87,85,79,79,80,89,76,91,75,89,75,88,80,66,84,76,55,99,81,64,55,74,68,56,48,56,55,54,60,72,74,106

Secondary structure (DSSP, 8-state):
--HHHHHHHHHHHHTT----STTGGG-HHHHHH-TTHHHHHHHHHHHHHHHHHHHTTS---------PPS--S--TT--HHHHHHHHTT-

InterPro domains:
  IPR012881 Protein of unknown function DUF1685 [PF07939] (1-57)